Protein AF-N1URM2-F1 (afdb_monomer_lite)

Secondary structure (DSSP, 8-state):
--SHHHHHHHHHHHHHHHHH-HHHHTS-HHHHHHHHHHHHHHHHHHH-

Radius of gyration: 12.08 Å; chains: 1; bounding box: 30×14×31 Å

Organism: NCBI:txid1085541

pLDDT: mean 74.89, std 8.87, range [50.25, 86.56]

Sequence (48 aa):
MSISFGIVWMEKIVVYKLETDVSFLDFDPITKKKFFAEILRILKKRII

Foldseek 3Di:
DPQVVVLVVVLVVVVVVLVPPPVNVPDDPVVNVVVSVVVVVVSVVVSD

Structure (mmCIF, N/CA/C/O backbone):
data_AF-N1URM2-F1
#
_entry.id   AF-N1URM2-F1
#
loop_
_atom_site.group_PDB
_atom_site.id
_atom_site.type_symbol
_atom_site.label_atom_id
_atom_site.label_alt_id
_atom_site.label_comp_id
_atom_site.label_asym_id
_atom_site.label_entity_id
_atom_site.label_seq_id
_atom_site.pdbx_PDB_ins_code
_atom_site.Cartn_x
_atom_site.Cartn_y
_atom_site.Cartn_z
_atom_site.occupancy
_atom_site.B_iso_or_equiv
_atom_site.auth_seq_id
_atom_site.auth_comp_id
_atom_site.auth_asym_id
_atom_site.auth_atom_id
_atom_site.pdbx_PDB_model_num
ATOM 1 N N . MET A 1 1 ? -19.454 -9.014 14.606 1.00 50.25 1 MET A N 1
ATOM 2 C CA . MET A 1 1 ? -18.957 -9.418 13.271 1.00 50.25 1 MET A CA 1
ATOM 3 C C . MET A 1 1 ? -18.762 -8.170 12.393 1.00 50.25 1 MET A C 1
ATOM 5 O O . MET A 1 1 ? -19.275 -8.120 11.287 1.00 50.25 1 MET A O 1
ATOM 9 N N . SER A 1 2 ? -18.103 -7.117 12.907 1.00 57.38 2 SER A N 1
ATOM 10 C CA . SER A 1 2 ? -18.583 -5.750 12.591 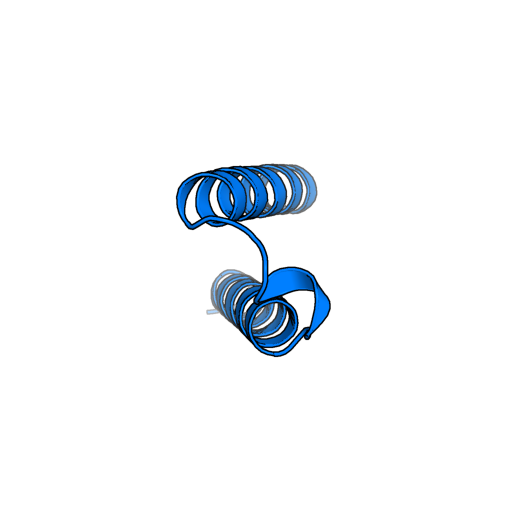1.00 57.38 2 SER A CA 1
ATOM 11 C C . SER A 1 2 ? -17.522 -4.696 12.234 1.00 57.38 2 SER A C 1
ATOM 13 O O . SER A 1 2 ? -17.891 -3.652 11.724 1.00 57.38 2 SER A O 1
ATOM 15 N N . ILE A 1 3 ? -16.227 -4.926 12.473 1.00 58.53 3 ILE A N 1
ATOM 16 C CA . ILE A 1 3 ? -15.160 -3.934 12.180 1.00 58.53 3 ILE A CA 1
ATOM 17 C C . ILE A 1 3 ? -14.004 -4.599 11.420 1.00 58.53 3 ILE A C 1
ATOM 19 O O . ILE A 1 3 ? -13.543 -4.093 10.401 1.00 58.53 3 ILE A O 1
ATOM 23 N N . SER A 1 4 ? -13.615 -5.804 11.838 1.00 62.50 4 SER A N 1
ATOM 24 C CA . SER A 1 4 ? -12.564 -6.608 11.204 1.00 62.50 4 SER A CA 1
ATOM 25 C C . SER A 1 4 ? -12.839 -6.950 9.735 1.00 62.50 4 SER A C 1
ATOM 27 O O . SER A 1 4 ? -11.912 -6.955 8.932 1.00 62.50 4 SER A O 1
ATOM 29 N N . PHE A 1 5 ? -14.099 -7.179 9.351 1.00 63.94 5 PHE A N 1
ATOM 30 C CA . PHE A 1 5 ? -14.449 -7.496 7.960 1.00 63.94 5 PHE A CA 1
ATOM 31 C C . PHE A 1 5 ? -14.291 -6.287 7.025 1.00 63.94 5 PHE A C 1
ATOM 33 O O . PHE A 1 5 ? -13.803 -6.436 5.908 1.00 63.94 5 PHE A O 1
ATOM 40 N N . GLY A 1 6 ? -14.644 -5.084 7.497 1.00 67.19 6 GLY A N 1
ATOM 41 C CA . GLY A 1 6 ? -14.486 -3.840 6.735 1.00 67.19 6 GLY A CA 1
ATOM 42 C C . GLY A 1 6 ? -13.018 -3.473 6.504 1.00 67.19 6 GLY A C 1
ATOM 43 O O . GLY A 1 6 ? -12.662 -3.026 5.418 1.00 67.19 6 GLY A O 1
ATOM 44 N N . ILE A 1 7 ? -12.155 -3.743 7.489 1.00 71.50 7 ILE A N 1
ATOM 45 C CA . ILE A 1 7 ? -10.704 -3.525 7.381 1.00 71.50 7 ILE A CA 1
ATOM 46 C C . ILE A 1 7 ? -10.095 -4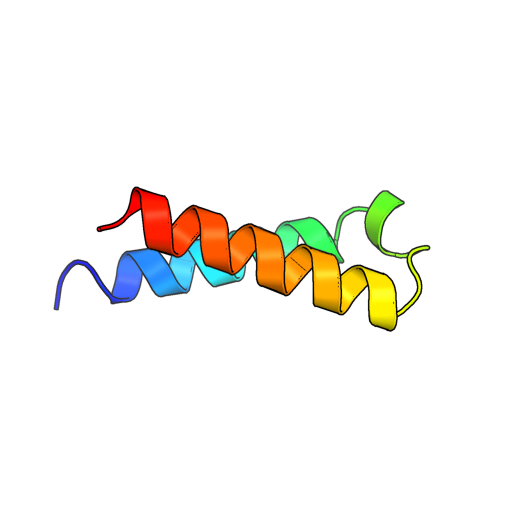.452 6.324 1.00 71.50 7 ILE A C 1
ATOM 48 O O . ILE A 1 7 ? -9.396 -3.979 5.433 1.00 71.50 7 ILE A O 1
ATOM 52 N N . VAL A 1 8 ? -10.424 -5.748 6.362 1.00 75.19 8 VAL A N 1
ATOM 53 C CA . VAL A 1 8 ? -9.942 -6.730 5.372 1.00 75.19 8 VAL A CA 1
ATOM 54 C C . VAL A 1 8 ? -10.419 -6.382 3.956 1.00 75.19 8 VAL A C 1
ATOM 56 O O . VAL A 1 8 ? -9.679 -6.548 2.987 1.00 75.19 8 VAL A O 1
ATOM 59 N N . TRP A 1 9 ? -11.647 -5.875 3.818 1.00 76.94 9 TRP A N 1
ATOM 60 C CA . TRP A 1 9 ? -12.177 -5.413 2.533 1.00 76.94 9 TRP A CA 1
ATOM 61 C C . TRP A 1 9 ? -11.433 -4.182 2.000 1.00 76.94 9 TRP A C 1
ATOM 63 O O . TRP A 1 9 ? -11.079 -4.146 0.822 1.00 76.94 9 TRP A O 1
ATOM 73 N N . MET A 1 10 ? -11.141 -3.203 2.861 1.00 78.31 10 MET A N 1
ATOM 74 C CA . MET A 1 10 ? -10.337 -2.032 2.496 1.00 78.31 10 MET A CA 1
ATOM 75 C C . MET A 1 10 ? -8.903 -2.407 2.110 1.00 78.31 10 MET A C 1
ATOM 77 O O . MET A 1 10 ? -8.404 -1.914 1.100 1.00 78.31 10 MET A O 1
ATOM 81 N N . GLU A 1 11 ? -8.255 -3.310 2.852 1.00 75.44 11 GLU A N 1
ATOM 82 C CA . GLU A 1 11 ? -6.922 -3.821 2.504 1.00 75.44 11 GLU A CA 1
ATOM 83 C C . GLU A 1 11 ? -6.924 -4.464 1.111 1.00 75.44 11 GLU A C 1
ATOM 85 O O . GLU A 1 11 ? -6.063 -4.153 0.289 1.00 75.44 11 GLU A O 1
ATOM 90 N N . LYS A 1 12 ? -7.935 -5.286 0.795 1.00 79.25 12 LYS A N 1
ATOM 91 C CA . LYS A 1 12 ? -8.075 -5.896 -0.536 1.00 79.25 12 LYS A CA 1
ATOM 92 C C . LYS A 1 12 ? -8.297 -4.874 -1.651 1.00 79.25 12 LYS A C 1
ATOM 94 O O . LYS A 1 12 ? -7.694 -5.021 -2.709 1.00 79.25 12 LYS A O 1
ATOM 99 N N . ILE A 1 13 ? -9.124 -3.848 -1.435 1.00 78.69 13 ILE A N 1
ATOM 100 C CA . ILE A 1 13 ? -9.364 -2.798 -2.440 1.00 78.69 13 ILE A CA 1
ATOM 101 C C . ILE A 1 13 ? -8.087 -1.999 -2.711 1.00 78.69 13 ILE A C 1
ATOM 103 O O . ILE A 1 13 ? -7.783 -1.713 -3.867 1.00 78.69 13 ILE A O 1
ATOM 107 N N . VAL A 1 14 ? -7.334 -1.643 -1.668 1.00 77.94 14 VAL A N 1
ATOM 108 C CA . VAL A 1 14 ? -6.081 -0.888 -1.813 1.00 77.94 14 VAL A CA 1
ATOM 109 C C . VAL A 1 14 ? -5.034 -1.712 -2.559 1.00 77.94 14 VAL A C 1
ATOM 111 O O . VAL A 1 14 ? -4.392 -1.183 -3.462 1.00 77.94 14 VAL A O 1
ATOM 114 N N . VAL A 1 15 ? -4.904 -3.005 -2.241 1.00 77.94 15 VAL A N 1
ATOM 115 C CA . VAL A 1 15 ? -4.006 -3.917 -2.966 1.00 77.94 15 VAL A CA 1
ATOM 116 C C . VAL A 1 15 ? -4.410 -4.048 -4.424 1.00 77.94 15 VAL A C 1
ATOM 118 O O . VAL A 1 15 ? -3.585 -3.799 -5.295 1.00 77.94 15 VAL A O 1
ATOM 121 N N . TYR A 1 16 ? -5.682 -4.339 -4.690 1.00 78.69 16 TYR A N 1
ATOM 122 C CA . TYR A 1 16 ? -6.186 -4.476 -6.051 1.00 78.69 16 TYR A CA 1
ATOM 123 C C . TYR A 1 16 ? -5.966 -3.199 -6.868 1.00 78.69 16 TYR A C 1
ATOM 125 O O . T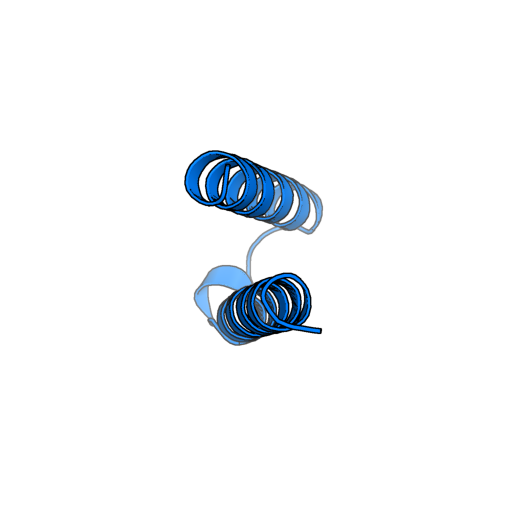YR A 1 16 ? -5.457 -3.256 -7.981 1.00 78.69 16 TYR A O 1
ATOM 133 N N . LYS A 1 17 ? -6.278 -2.028 -6.294 1.00 78.50 17 LYS A N 1
ATOM 134 C CA . LYS A 1 17 ? -6.094 -0.743 -6.973 1.00 78.50 17 LYS A CA 1
ATOM 135 C C . LYS A 1 17 ? -4.625 -0.486 -7.306 1.00 78.50 17 LYS A C 1
ATOM 137 O O . LYS A 1 17 ? -4.352 -0.052 -8.417 1.00 78.50 17 LYS A O 1
ATOM 142 N N . LEU A 1 18 ? -3.708 -0.784 -6.381 1.00 75.44 18 LEU A N 1
ATOM 143 C CA . LEU A 1 18 ? -2.266 -0.657 -6.606 1.00 75.44 18 LEU A CA 1
ATOM 144 C C . LEU A 1 18 ? -1.765 -1.641 -7.668 1.00 75.44 18 LEU A C 1
ATOM 146 O O . LEU A 1 18 ? -0.981 -1.248 -8.515 1.00 75.44 18 LEU A O 1
ATOM 150 N N . GLU A 1 19 ? -2.230 -2.890 -7.677 1.00 72.12 19 GLU A N 1
ATOM 151 C CA . GLU A 1 19 ? -1.840 -3.873 -8.701 1.00 72.12 19 GLU A CA 1
ATOM 152 C C . GLU A 1 19 ? -2.339 -3.504 -10.104 1.00 72.12 19 GLU A C 1
ATOM 154 O O . GLU A 1 19 ? -1.656 -3.774 -11.091 1.00 72.12 19 GLU A O 1
ATOM 159 N N . THR A 1 20 ? -3.512 -2.872 -10.198 1.00 73.50 20 THR A N 1
ATOM 160 C CA . THR A 1 20 ? -4.076 -2.389 -11.469 1.00 73.50 20 THR A CA 1
ATOM 161 C C . THR A 1 20 ? -3.548 -1.022 -11.903 1.00 73.50 20 THR A C 1
ATOM 163 O O . THR A 1 20 ? -3.830 -0.591 -13.021 1.00 73.50 20 THR A O 1
ATOM 166 N N . ASP A 1 21 ? -2.813 -0.319 -11.038 1.00 76.12 21 ASP A N 1
ATOM 167 C CA . ASP A 1 21 ? -2.228 0.974 -11.374 1.00 76.12 21 ASP A CA 1
ATOM 168 C C . ASP A 1 21 ? -0.976 0.756 -12.233 1.00 76.12 21 ASP A C 1
ATOM 170 O O . ASP A 1 21 ? -0.014 0.101 -11.824 1.00 76.12 21 ASP A O 1
ATOM 174 N N . VAL A 1 22 ? -0.995 1.303 -13.450 1.00 60.38 22 VAL A N 1
ATOM 175 C CA . VAL A 1 22 ? 0.062 1.120 -14.460 1.00 60.38 22 VAL A CA 1
ATOM 176 C C . VAL A 1 22 ? 1.421 1.568 -13.920 1.00 60.38 22 VAL A C 1
ATOM 178 O O . VAL A 1 22 ? 2.439 0.945 -14.196 1.00 60.38 22 VAL A O 1
ATOM 181 N N . SER A 1 23 ? 1.419 2.596 -13.068 1.00 68.19 23 SER A N 1
ATOM 182 C CA . SER A 1 23 ? 2.614 3.128 -12.411 1.00 68.19 23 SER A CA 1
ATOM 183 C C . SER A 1 23 ? 3.217 2.183 -11.367 1.00 68.19 23 SER A C 1
ATOM 185 O O . SER A 1 23 ? 4.401 2.284 -11.049 1.00 68.19 23 SER A O 1
ATOM 187 N N . PHE A 1 24 ? 2.430 1.240 -10.846 1.00 69.38 24 PHE A N 1
ATOM 188 C CA . PHE A 1 24 ? 2.886 0.250 -9.880 1.00 69.38 24 PHE A CA 1
ATOM 189 C C . PHE A 1 24 ? 3.463 -0.997 -10.551 1.00 69.38 24 PHE A C 1
ATOM 191 O O . PHE A 1 24 ? 4.276 -1.684 -9.937 1.00 69.38 24 PHE A O 1
ATOM 198 N N . LEU A 1 25 ? 3.096 -1.300 -11.800 1.00 65.12 25 LEU A N 1
ATOM 199 C CA . LEU A 1 25 ? 3.587 -2.478 -12.525 1.00 65.12 25 LEU A CA 1
ATOM 200 C C . LEU A 1 25 ? 5.108 -2.452 -12.723 1.00 65.12 25 LEU A C 1
ATOM 202 O O . LEU A 1 25 ? 5.738 -3.496 -12.533 1.00 65.12 25 LEU A O 1
ATOM 206 N N . ASP A 1 26 ? 5.687 -1.274 -12.960 1.00 76.06 26 ASP A N 1
ATOM 207 C CA . ASP A 1 26 ? 7.119 -1.084 -13.238 1.00 76.06 26 ASP A CA 1
ATOM 208 C C . ASP A 1 26 ? 8.024 -1.150 -11.997 1.00 76.06 26 ASP A C 1
ATOM 210 O O . ASP A 1 26 ? 9.248 -1.228 -12.116 1.00 76.06 26 ASP A O 1
ATOM 214 N N . PHE A 1 27 ? 7.454 -1.156 -10.788 1.00 76.50 27 PHE A N 1
ATOM 215 C CA . PHE A 1 27 ? 8.257 -1.298 -9.577 1.00 76.50 27 PHE A CA 1
ATOM 216 C C . PHE A 1 27 ? 8.827 -2.708 -9.437 1.00 76.50 27 PHE A C 1
ATOM 218 O O . PHE A 1 27 ? 8.135 -3.719 -9.627 1.00 76.50 27 PHE A O 1
ATOM 225 N N . ASP A 1 28 ? 10.080 -2.772 -8.988 1.00 85.44 28 ASP A N 1
ATOM 226 C CA . ASP A 1 28 ? 10.702 -4.030 -8.621 1.00 85.44 28 ASP A CA 1
ATOM 227 C C . ASP A 1 28 ? 9.944 -4.695 -7.445 1.00 85.44 28 ASP A C 1
ATOM 229 O O . ASP A 1 28 ? 9.345 -4.016 -6.596 1.00 85.44 28 ASP A O 1
ATOM 233 N N . PRO A 1 29 ? 9.956 -6.037 -7.351 1.00 82.12 29 PRO A N 1
ATOM 234 C CA . PRO A 1 29 ? 9.215 -6.759 -6.318 1.00 82.12 29 PRO A CA 1
ATOM 235 C C . PRO A 1 29 ? 9.600 -6.387 -4.877 1.00 82.12 29 PRO A C 1
ATOM 237 O O . PRO A 1 29 ? 8.776 -6.523 -3.968 1.00 82.12 29 PRO A O 1
ATOM 240 N N . ILE A 1 30 ? 10.838 -5.938 -4.638 1.00 85.56 30 ILE A N 1
ATOM 241 C CA . ILE A 1 30 ? 11.323 -5.564 -3.302 1.00 85.56 30 ILE A CA 1
ATOM 242 C C . ILE A 1 30 ? 10.704 -4.224 -2.898 1.00 85.56 30 ILE A C 1
ATOM 244 O O . ILE A 1 30 ? 10.205 -4.090 -1.776 1.00 85.56 30 ILE A O 1
ATOM 248 N N . THR A 1 31 ? 10.678 -3.254 -3.808 1.00 83.06 31 THR A N 1
ATOM 249 C CA . THR A 1 31 ? 10.072 -1.943 -3.567 1.00 83.06 31 THR A CA 1
ATOM 250 C C . THR A 1 31 ? 8.559 -2.050 -3.409 1.00 83.06 31 THR A C 1
ATOM 252 O O . THR A 1 31 ? 8.019 -1.474 -2.461 1.00 83.06 31 THR A O 1
ATOM 255 N N . LYS A 1 32 ? 7.883 -2.888 -4.211 1.00 80.88 32 LYS A N 1
ATOM 256 C CA . LYS A 1 32 ? 6.455 -3.214 -4.018 1.00 80.88 32 LYS A CA 1
ATOM 257 C C . LYS A 1 32 ? 6.181 -3.716 -2.600 1.00 80.88 32 LYS A C 1
ATOM 259 O O . LYS A 1 32 ? 5.313 -3.183 -1.912 1.00 80.88 32 LYS A O 1
ATOM 264 N N . LYS A 1 33 ? 6.959 -4.695 -2.117 1.00 82.94 33 LYS A N 1
ATOM 265 C CA . LYS A 1 33 ? 6.803 -5.240 -0.755 1.00 82.94 33 LYS A CA 1
ATOM 266 C C . LYS A 1 33 ? 7.006 -4.184 0.333 1.00 82.94 33 LYS A C 1
ATOM 268 O O . LYS A 1 33 ? 6.225 -4.147 1.282 1.00 82.94 33 LYS A O 1
ATOM 273 N N . LYS A 1 34 ? 8.024 -3.324 0.206 1.00 86.25 34 LYS A N 1
ATOM 274 C CA . LYS A 1 34 ? 8.276 -2.236 1.170 1.00 86.25 34 LYS A CA 1
ATOM 275 C C . LYS A 1 34 ? 7.122 -1.236 1.206 1.00 86.25 34 LYS A C 1
ATOM 277 O O . LYS A 1 34 ? 6.683 -0.859 2.289 1.00 86.25 34 LYS A O 1
ATOM 282 N N . PHE A 1 35 ? 6.606 -0.855 0.040 1.00 83.50 35 PHE A N 1
ATOM 283 C CA . PHE A 1 35 ? 5.484 0.071 -0.060 1.00 83.50 35 PHE A CA 1
ATOM 284 C C . PHE A 1 35 ? 4.210 -0.512 0.561 1.00 83.50 35 PHE A C 1
ATOM 286 O O . PHE A 1 35 ? 3.575 0.139 1.388 1.00 83.50 35 PHE A O 1
ATOM 293 N N . PHE A 1 36 ? 3.880 -1.769 0.246 1.00 80.62 36 PHE A N 1
ATOM 294 C CA . PHE A 1 36 ? 2.737 -2.456 0.850 1.00 80.62 36 PHE A CA 1
ATOM 295 C C . PHE A 1 36 ? 2.845 -2.551 2.373 1.00 80.62 36 PHE A C 1
ATOM 297 O O . PHE A 1 36 ?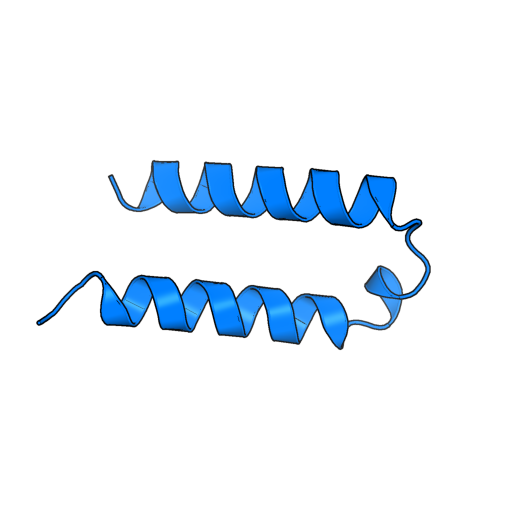 1.873 -2.271 3.074 1.00 80.62 36 PHE A O 1
ATOM 304 N N . ALA A 1 37 ? 4.023 -2.897 2.896 1.00 84.56 37 ALA A N 1
ATOM 305 C CA . ALA A 1 37 ? 4.254 -2.959 4.335 1.00 84.56 37 ALA A CA 1
ATOM 306 C C . ALA A 1 37 ? 4.036 -1.597 5.017 1.00 84.56 37 ALA A C 1
ATOM 308 O O . ALA A 1 37 ? 3.459 -1.536 6.105 1.00 84.56 37 ALA A O 1
ATOM 309 N N . GLU A 1 38 ? 4.448 -0.506 4.369 1.00 86.56 38 GLU A N 1
ATOM 310 C CA . GLU A 1 38 ? 4.300 0.846 4.906 1.00 86.56 38 GLU A CA 1
ATOM 311 C C . GLU A 1 38 ? 2.845 1.338 4.869 1.00 86.56 38 GLU A C 1
ATOM 313 O O . GLU A 1 38 ? 2.350 1.863 5.870 1.00 86.56 38 GLU A O 1
ATOM 318 N N . ILE A 1 39 ? 2.120 1.086 3.773 1.00 82.62 39 ILE A N 1
ATOM 319 C CA . ILE A 1 39 ? 0.673 1.346 3.670 1.00 82.62 39 ILE A CA 1
ATOM 320 C C . ILE A 1 39 ? -0.073 0.604 4.786 1.00 82.62 39 ILE A C 1
ATOM 322 O O . ILE A 1 39 ? -0.861 1.205 5.519 1.00 82.62 39 ILE A O 1
ATOM 326 N N . LEU A 1 40 ? 0.222 -0.688 4.969 1.00 80.06 40 LEU A N 1
ATOM 327 C CA . LEU A 1 40 ? -0.391 -1.524 6.001 1.00 80.06 40 LEU A CA 1
ATOM 328 C C . LEU A 1 40 ? -0.109 -0.988 7.412 1.00 80.06 40 LEU A C 1
ATOM 330 O O . LEU A 1 40 ? -0.993 -0.972 8.271 1.00 80.06 40 LEU A O 1
ATOM 334 N N . ARG A 1 41 ? 1.118 -0.512 7.656 1.00 85.44 41 ARG A N 1
ATOM 335 C CA . ARG A 1 41 ? 1.522 0.092 8.932 1.00 85.44 41 ARG A CA 1
ATOM 336 C C . ARG A 1 41 ? 0.743 1.374 9.224 1.00 85.44 41 ARG A C 1
ATOM 338 O O . ARG A 1 41 ? 0.296 1.563 10.355 1.00 85.44 41 ARG A O 1
ATOM 345 N N . ILE A 1 42 ? 0.569 2.243 8.227 1.00 83.06 42 ILE A N 1
ATOM 346 C CA . ILE A 1 42 ? -0.197 3.491 8.361 1.00 83.06 42 ILE A CA 1
ATOM 347 C C . ILE A 1 42 ? -1.677 3.189 8.613 1.00 83.06 42 ILE A C 1
ATOM 349 O O . ILE A 1 42 ? -2.270 3.791 9.507 1.00 83.06 42 ILE A O 1
ATOM 353 N N . LEU A 1 43 ? -2.260 2.241 7.873 1.00 76.00 43 LEU A N 1
ATOM 354 C CA . LEU A 1 43 ? -3.654 1.829 8.053 1.00 76.00 43 LEU A CA 1
ATOM 355 C C . LEU A 1 43 ? -3.894 1.290 9.466 1.00 76.00 43 LEU A C 1
ATOM 357 O O . LEU A 1 43 ? -4.791 1.772 10.152 1.00 76.00 43 LEU A O 1
ATOM 361 N N . LYS A 1 44 ? -3.034 0.385 9.952 1.00 76.81 44 LYS A N 1
ATOM 362 C CA . LYS A 1 44 ? -3.109 -0.125 11.331 1.00 76.81 44 LYS A CA 1
ATOM 363 C C . LYS A 1 44 ? -3.015 0.985 12.378 1.00 76.81 44 LYS A C 1
ATOM 365 O O . LYS A 1 44 ? -3.749 0.943 13.354 1.00 76.81 44 LYS A O 1
ATOM 370 N N . LYS A 1 45 ? -2.157 1.991 12.169 1.00 79.38 45 LYS A N 1
ATOM 371 C CA . LYS A 1 45 ? -2.042 3.148 13.073 1.00 79.38 45 LYS A CA 1
ATOM 372 C C . LYS A 1 45 ? -3.254 4.080 13.065 1.00 79.38 45 LYS A C 1
ATOM 374 O O . LYS A 1 45 ? -3.440 4.786 14.041 1.00 79.38 45 LYS A O 1
ATOM 379 N N . ARG A 1 46 ? -4.015 4.152 11.969 1.00 68.88 46 ARG 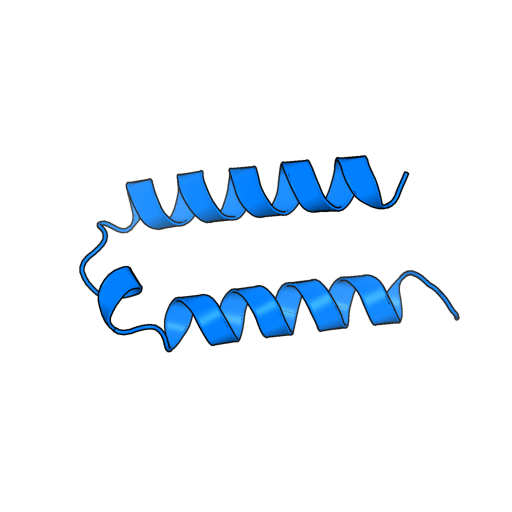A N 1
ATOM 380 C CA . ARG A 1 46 ? -5.209 5.013 11.870 1.00 68.88 46 ARG A CA 1
ATOM 381 C C . ARG A 1 46 ? -6.488 4.345 12.37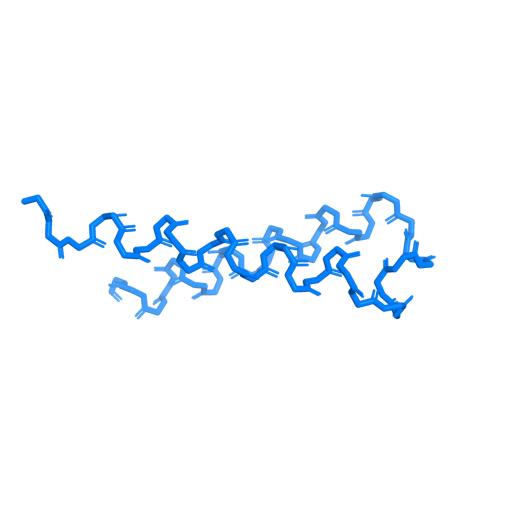0 1.00 68.88 46 ARG A C 1
ATOM 383 O O . ARG A 1 46 ? -7.474 5.037 12.587 1.00 68.88 46 ARG A O 1
ATOM 390 N N . ILE A 1 47 ? -6.488 3.018 12.464 1.00 66.62 47 ILE A N 1
ATOM 391 C CA . ILE A 1 47 ? -7.638 2.219 12.901 1.00 66.62 47 ILE A CA 1
ATOM 392 C C . ILE A 1 47 ? -7.652 2.029 14.431 1.00 66.62 47 ILE A C 1
ATOM 394 O O . ILE A 1 47 ? -8.722 1.784 14.986 1.00 66.62 47 ILE A O 1
ATOM 398 N N . ILE A 1 48 ? -6.489 2.120 15.090 1.00 53.56 48 ILE A N 1
ATOM 399 C CA . ILE A 1 48 ? -6.318 2.003 16.550 1.00 53.56 48 ILE A CA 1
ATOM 400 C C . ILE A 1 48 ? -6.417 3.378 17.206 1.00 53.56 48 ILE A C 1
ATOM 402 O O . ILE A 1 48 ? -5.796 4.319 16.663 1.00 53.56 48 ILE A O 1
#